Protein AF-A0AAE0DQQ5-F1 (afdb_monomer_lite)

Sequence (111 aa):
MRGFTRSNGKVLCFFSASVGVQSPITAEVLEIAKAIELCITKQKVRDKEIIFESDSKTLVSWINGGGLGSTDHVQSVFGIGNNLNILSRACVVFKSRVFNSVADSLAKNGE

Radius of gyration: 13.47 Å; chains: 1; bounding box: 35×24×33 Å

pLDDT: mean 73.66, std 13.37, range [40.34, 89.31]

Organism: NCBI:txid43782

Structure (mmCIF, N/CA/C/O backbone):
data_AF-A0AAE0DQQ5-F1
#
_entry.id   AF-A0AAE0DQQ5-F1
#
loop_
_atom_site.group_PDB
_atom_site.id
_atom_site.type_symbol
_atom_site.label_atom_id
_atom_site.label_alt_id
_atom_site.label_comp_id
_atom_site.label_asym_id
_atom_site.label_entity_i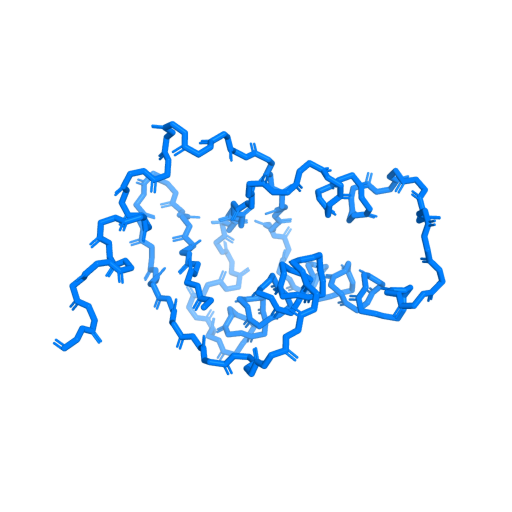d
_atom_site.label_seq_id
_atom_site.pdbx_PDB_ins_code
_atom_site.Cartn_x
_atom_site.Cartn_y
_atom_site.Cartn_z
_atom_site.occupancy
_atom_site.B_iso_or_equiv
_atom_site.auth_seq_id
_atom_site.auth_comp_id
_atom_site.auth_asym_id
_atom_site.auth_atom_id
_atom_site.pdbx_PDB_model_num
ATOM 1 N N . MET A 1 1 ? -6.615 5.008 -10.190 1.00 50.84 1 MET A N 1
ATOM 2 C CA . MET A 1 1 ? -6.075 4.345 -8.991 1.00 50.84 1 MET A CA 1
ATOM 3 C C . MET A 1 1 ? -7.208 4.159 -8.005 1.00 50.84 1 MET A C 1
ATOM 5 O O . MET A 1 1 ? -7.832 5.163 -7.667 1.00 50.84 1 MET A O 1
ATOM 9 N N . ARG A 1 2 ? -7.551 2.917 -7.643 1.00 48.03 2 ARG A N 1
ATOM 10 C CA . ARG A 1 2 ? -8.706 2.607 -6.785 1.00 48.03 2 ARG A CA 1
ATOM 11 C C . ARG A 1 2 ? -8.423 1.433 -5.856 1.00 48.03 2 ARG A C 1
ATOM 13 O O . ARG A 1 2 ? -8.503 0.289 -6.287 1.00 48.03 2 ARG A O 1
ATOM 20 N N . GLY A 1 3 ? -8.250 1.725 -4.571 1.00 51.97 3 GLY A N 1
ATOM 21 C CA . GLY A 1 3 ? -8.044 0.704 -3.552 1.00 51.97 3 GLY A CA 1
ATOM 22 C C . GLY A 1 3 ? -9.181 0.642 -2.540 1.00 51.97 3 GLY A C 1
ATOM 23 O O . GLY A 1 3 ? -10.049 1.522 -2.456 1.00 51.97 3 GLY A O 1
ATOM 24 N N . PHE A 1 4 ? -9.166 -0.411 -1.731 1.00 54.12 4 PHE A N 1
ATOM 25 C CA . PHE A 1 4 ? -10.061 -0.550 -0.595 1.00 54.12 4 PHE A CA 1
ATOM 26 C C . PHE A 1 4 ? -9.333 -1.106 0.620 1.00 54.12 4 PHE A C 1
ATOM 28 O O . PHE A 1 4 ? -8.333 -1.807 0.496 1.00 54.12 4 PHE A O 1
ATOM 35 N N . THR A 1 5 ? -9.850 -0.805 1.806 1.00 55.78 5 THR A N 1
ATOM 36 C CA . THR A 1 5 ? -9.355 -1.389 3.056 1.00 55.78 5 THR A CA 1
ATOM 37 C C . THR A 1 5 ? -10.371 -2.353 3.638 1.00 55.78 5 THR A C 1
ATOM 39 O O . THR A 1 5 ? -11.575 -2.086 3.612 1.00 55.78 5 THR A O 1
ATOM 42 N N . ARG A 1 6 ? -9.905 -3.492 4.161 1.00 61.66 6 ARG A N 1
ATOM 43 C CA . ARG A 1 6 ? -10.750 -4.483 4.844 1.00 61.66 6 ARG A CA 1
ATOM 44 C C . ARG A 1 6 ? -10.389 -4.621 6.315 1.00 61.66 6 ARG A C 1
ATOM 46 O O . ARG A 1 6 ? -9.219 -4.566 6.671 1.00 61.66 6 ARG A O 1
ATOM 53 N N . SER A 1 7 ? -11.413 -4.860 7.132 1.00 57.62 7 SER A N 1
ATOM 54 C CA . SER A 1 7 ? -11.294 -5.298 8.525 1.00 57.62 7 SER A CA 1
ATOM 55 C C . SER A 1 7 ? -12.439 -6.266 8.842 1.00 57.62 7 SER A C 1
ATOM 57 O O . SER A 1 7 ? -13.591 -5.985 8.502 1.00 57.62 7 SER A O 1
ATOM 59 N N . ASN A 1 8 ? -12.140 -7.431 9.430 1.00 62.75 8 ASN A N 1
ATOM 60 C CA . ASN A 1 8 ? -13.109 -8.509 9.709 1.00 62.75 8 ASN A CA 1
ATOM 61 C C . ASN A 1 8 ? -13.985 -8.900 8.497 1.00 62.75 8 ASN A C 1
ATOM 63 O O . ASN A 1 8 ? -15.202 -9.042 8.609 1.00 62.75 8 ASN A O 1
ATOM 67 N N . GLY A 1 9 ? -13.387 -8.995 7.305 1.00 61.16 9 GLY A N 1
ATOM 68 C CA . GLY A 1 9 ? -14.097 -9.342 6.065 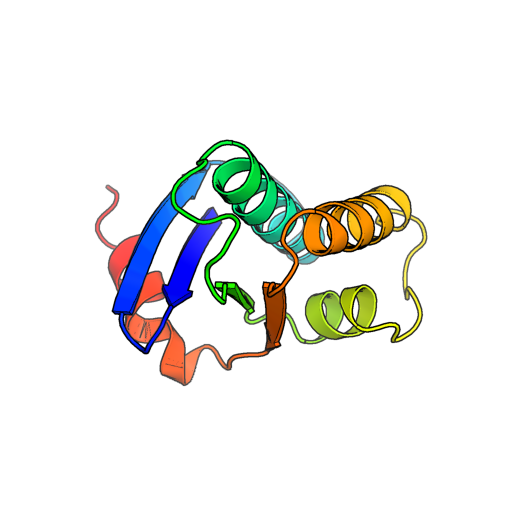1.00 61.16 9 GLY A CA 1
ATOM 69 C C . GLY A 1 9 ? -15.005 -8.243 5.494 1.00 61.16 9 GLY A C 1
ATOM 70 O O . GLY A 1 9 ? -15.527 -8.406 4.392 1.00 61.16 9 GLY A O 1
ATOM 71 N N . LYS A 1 1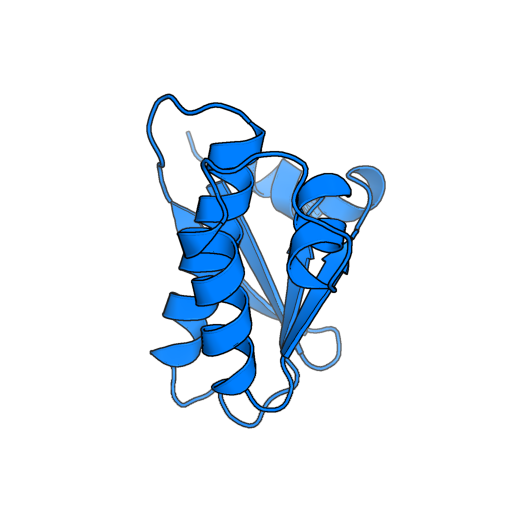0 ? -15.162 -7.102 6.181 1.00 63.94 10 LYS A N 1
ATOM 72 C CA . LYS A 1 10 ? -15.923 -5.944 5.694 1.00 63.94 10 LYS A CA 1
ATOM 73 C C . LYS A 1 10 ? -15.000 -4.927 5.042 1.00 63.94 10 LYS A C 1
ATOM 75 O O . LYS A 1 10 ? -13.958 -4.580 5.596 1.00 63.94 10 LYS A O 1
ATOM 80 N N . VAL A 1 11 ? -15.409 -4.422 3.880 1.00 64.50 11 VAL A N 1
ATOM 81 C CA . VAL A 1 11 ? -14.750 -3.273 3.253 1.00 64.50 11 VAL A CA 1
ATOM 82 C C . VAL A 1 11 ? -15.090 -2.027 4.068 1.00 64.50 11 VAL A C 1
ATOM 84 O O . VAL A 1 11 ? -16.260 -1.704 4.254 1.00 64.50 11 VAL A O 1
ATOM 87 N N . LEU A 1 12 ? -14.067 -1.363 4.597 1.00 64.00 12 LEU A N 1
ATOM 88 C CA . LEU A 1 12 ? -14.203 -0.167 5.423 1.00 64.00 12 LEU A CA 1
ATOM 89 C C . LEU A 1 12 ? -14.219 1.115 4.593 1.00 64.00 12 LEU A C 1
ATOM 91 O O . LEU A 1 12 ? -14.857 2.091 4.982 1.00 64.00 12 LEU A O 1
ATOM 95 N N . CYS A 1 13 ? -13.483 1.142 3.484 1.00 60.69 13 CYS A N 1
ATOM 96 C CA . CYS A 1 13 ? -13.346 2.329 2.656 1.00 60.69 13 CYS A CA 1
ATOM 97 C C . CYS A 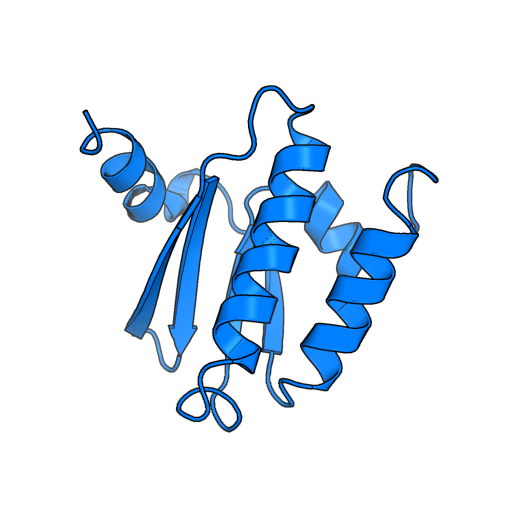1 13 ? -12.974 1.936 1.232 1.00 60.69 13 CYS A C 1
ATOM 99 O O . CYS A 1 13 ? -12.156 1.040 1.045 1.00 60.69 13 CYS A O 1
ATOM 101 N N . PHE A 1 14 ? -13.524 2.665 0.266 1.00 63.53 14 PHE A N 1
ATOM 102 C CA . PHE A 1 14 ? -13.011 2.752 -1.096 1.00 63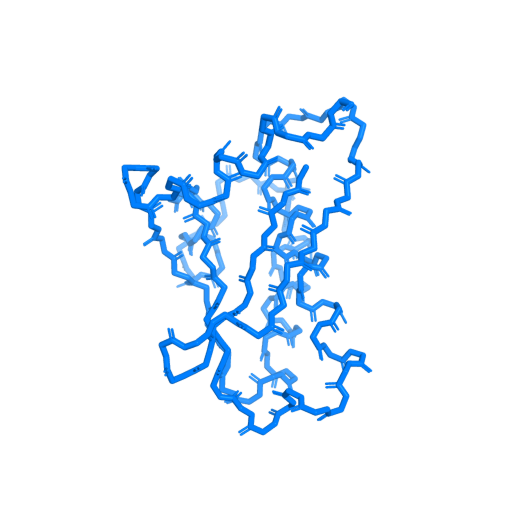.53 14 PHE A CA 1
ATOM 103 C C . PHE A 1 14 ? -12.345 4.115 -1.259 1.00 63.53 14 PHE A C 1
ATOM 105 O O . PHE A 1 14 ? -12.809 5.098 -0.676 1.00 63.53 14 PHE A O 1
ATOM 112 N N . PHE A 1 15 ? -11.275 4.195 -2.036 1.00 63.75 15 PHE A N 1
ATOM 113 C CA . PHE A 1 15 ? -10.727 5.474 -2.473 1.00 63.75 15 PHE A CA 1
ATOM 114 C C . PHE A 1 15 ? -10.430 5.411 -3.965 1.00 63.75 15 PHE A C 1
ATOM 116 O O . PHE A 1 15 ? -10.146 4.347 -4.503 1.00 63.75 15 PHE A O 1
ATOM 123 N N . SER A 1 16 ? -10.529 6.557 -4.632 1.00 54.59 16 SER A N 1
ATOM 124 C CA . SER A 1 16 ? -10.156 6.724 -6.031 1.00 54.59 16 SER A CA 1
ATOM 125 C C . SER A 1 16 ? -9.328 7.991 -6.156 1.00 54.59 16 SER A C 1
ATOM 127 O O . SER A 1 16 ? -9.744 9.039 -5.669 1.00 54.59 16 SER A O 1
ATOM 129 N N . ALA A 1 17 ? -8.174 7.900 -6.805 1.00 57.44 17 ALA A N 1
ATOM 130 C CA . ALA A 1 17 ? -7.336 9.045 -7.130 1.00 57.44 17 ALA A CA 1
ATOM 131 C C . ALA A 1 17 ? -6.894 8.980 -8.599 1.00 57.44 17 ALA A C 1
ATOM 133 O O . ALA A 1 17 ? -6.734 7.899 -9.176 1.00 57.44 17 ALA A O 1
ATOM 134 N N . SER A 1 18 ? -6.716 10.146 -9.218 1.00 57.41 18 SER A N 1
ATOM 135 C CA . SER A 1 18 ? -6.040 10.256 -10.512 1.00 57.41 18 SER A CA 1
ATOM 136 C C . SER A 1 18 ? -4.556 10.491 -10.250 1.00 57.41 18 SER A C 1
ATOM 138 O O . SER A 1 18 ? -4.212 11.410 -9.512 1.00 57.41 18 SER A O 1
ATOM 140 N N . VAL A 1 19 ? -3.685 9.655 -10.818 1.00 58.62 19 VAL A N 1
ATOM 141 C CA . VAL A 1 19 ? -2.221 9.773 -10.660 1.00 58.62 19 VAL A CA 1
ATOM 142 C C . VAL A 1 19 ? -1.502 10.258 -11.920 1.00 58.62 19 VAL A C 1
ATOM 144 O O . VAL A 1 19 ? -0.277 10.247 -11.972 1.00 58.62 19 VAL A O 1
ATOM 147 N N . GLY A 1 20 ? -2.244 10.752 -12.917 1.00 65.00 20 GLY A N 1
ATOM 148 C CA . GLY A 1 20 ? -1.670 11.181 -14.195 1.00 65.00 20 GLY A CA 1
ATOM 149 C C . GLY A 1 20 ? -1.067 10.020 -14.996 1.00 65.00 20 GLY A C 1
ATOM 150 O O . GLY A 1 20 ? -1.295 8.849 -14.688 1.00 65.00 20 GLY A O 1
ATOM 151 N N . VAL A 1 21 ? -0.309 10.346 -16.048 1.00 66.88 21 VAL A N 1
ATOM 152 C CA . VAL A 1 21 ? 0.407 9.349 -16.860 1.00 66.88 21 VAL A CA 1
ATOM 153 C C . VAL A 1 21 ? 1.675 8.936 -16.117 1.00 66.88 21 VAL A C 1
ATOM 155 O O . VAL A 1 21 ? 2.617 9.713 -15.994 1.00 66.88 21 VAL A O 1
ATOM 158 N N . GLN A 1 22 ? 1.674 7.714 -15.597 1.00 75.38 22 GLN A N 1
ATOM 159 C CA . GLN A 1 22 ? 2.758 7.121 -14.816 1.00 75.38 22 GLN A CA 1
ATOM 160 C C . GLN A 1 22 ? 3.054 5.719 -15.351 1.00 75.38 22 GLN A C 1
ATOM 162 O O . GLN A 1 22 ? 2.196 5.093 -15.980 1.00 75.38 22 GLN A O 1
ATOM 167 N N . SER A 1 23 ? 4.250 5.194 -15.069 1.00 82.62 23 SER A N 1
ATOM 168 C CA . SER A 1 23 ? 4.512 3.772 -15.310 1.00 82.62 23 SER A CA 1
ATOM 169 C C . SER A 1 23 ? 3.566 2.915 -14.447 1.00 82.62 23 SER A C 1
ATOM 171 O O . SER A 1 23 ? 3.197 3.350 -13.350 1.00 82.62 23 SER A O 1
ATOM 173 N N . PRO A 1 24 ? 3.186 1.698 -14.880 1.00 82.56 24 PRO A N 1
ATOM 174 C CA . PRO A 1 24 ? 2.278 0.851 -14.107 1.00 82.56 24 PRO A CA 1
ATOM 175 C C . PRO A 1 24 ? 2.757 0.606 -12.671 1.00 82.56 24 PRO A C 1
ATOM 177 O O . PRO A 1 24 ? 1.973 0.710 -11.735 1.00 82.56 24 PRO A O 1
ATOM 180 N N . ILE A 1 25 ? 4.056 0.351 -12.476 1.00 84.06 25 ILE A N 1
ATOM 181 C CA . ILE A 1 25 ? 4.609 0.108 -11.139 1.00 84.06 25 ILE A CA 1
ATOM 182 C C . ILE A 1 25 ? 4.631 1.381 -10.285 1.00 84.06 25 ILE A C 1
ATOM 184 O O . ILE A 1 25 ? 4.339 1.319 -9.094 1.00 84.06 25 ILE A O 1
ATOM 188 N N . THR A 1 26 ? 4.901 2.544 -10.888 1.00 84.94 26 THR A N 1
ATOM 189 C CA . THR A 1 26 ? 4.843 3.826 -10.176 1.00 84.94 26 THR A CA 1
ATOM 190 C C . THR A 1 26 ? 3.419 4.128 -9.720 1.00 84.94 26 THR A C 1
ATOM 192 O O . THR A 1 26 ? 3.218 4.567 -8.589 1.00 84.94 26 THR A O 1
ATOM 195 N N . ALA A 1 27 ? 2.427 3.861 -10.575 1.00 83.56 27 ALA A N 1
ATOM 196 C CA . ALA A 1 27 ? 1.027 4.002 -10.209 1.00 83.56 27 ALA A CA 1
ATOM 197 C C . ALA A 1 27 ? 0.685 3.092 -9.017 1.00 83.56 27 ALA A C 1
ATOM 199 O O . ALA A 1 27 ? 0.160 3.584 -8.030 1.00 83.56 27 ALA A O 1
ATOM 200 N N . GLU A 1 28 ? 1.068 1.816 -9.034 1.00 83.44 28 GLU A N 1
ATOM 201 C CA . GLU A 1 28 ? 0.828 0.896 -7.908 1.00 83.44 28 GLU A CA 1
ATOM 202 C C . GLU A 1 28 ? 1.462 1.381 -6.589 1.00 83.44 28 GLU A C 1
ATOM 204 O O . GLU A 1 28 ? 0.811 1.393 -5.542 1.00 83.44 28 GLU A O 1
ATOM 209 N N . VAL A 1 29 ? 2.721 1.839 -6.627 1.00 87.50 29 VAL A N 1
ATOM 210 C CA . VAL A 1 29 ? 3.423 2.374 -5.444 1.00 87.50 29 VAL A CA 1
ATOM 211 C C . VAL A 1 29 ? 2.670 3.571 -4.861 1.00 87.50 29 VAL A C 1
ATOM 213 O O . VAL A 1 29 ? 2.439 3.638 -3.651 1.00 87.50 29 VAL A O 1
ATOM 216 N N . LEU A 1 30 ? 2.256 4.506 -5.719 1.00 85.06 30 LEU A N 1
ATOM 217 C CA . 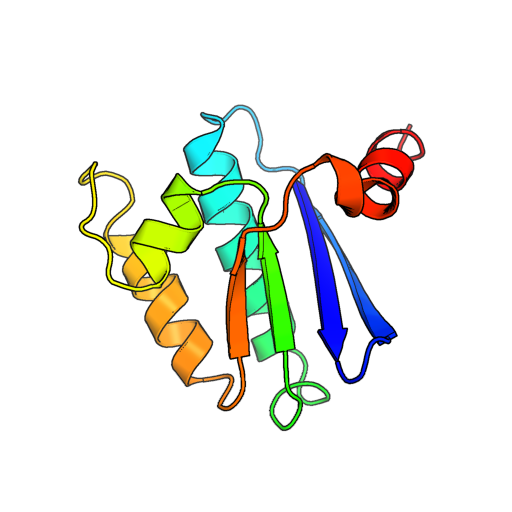LEU A 1 30 ? 1.480 5.671 -5.307 1.00 85.06 30 LEU A CA 1
ATOM 218 C C . LEU A 1 30 ? 0.094 5.272 -4.761 1.00 85.06 30 LEU A C 1
ATOM 220 O O . LEU A 1 30 ? -0.420 5.963 -3.880 1.00 85.06 30 LEU A O 1
ATOM 224 N N . GLU A 1 31 ? -0.487 4.152 -5.221 1.00 83.56 31 GLU A N 1
ATOM 225 C CA . GLU A 1 31 ? -1.802 3.659 -4.772 1.00 83.56 31 GLU A CA 1
ATOM 226 C C . GLU A 1 31 ? -1.756 3.295 -3.311 1.00 83.56 31 GLU A C 1
ATOM 228 O O . GLU A 1 31 ? -2.512 3.828 -2.495 1.00 83.56 31 GLU A O 1
ATOM 233 N N . ILE A 1 32 ? -0.816 2.417 -2.989 1.00 85.94 32 ILE A N 1
ATOM 234 C CA . ILE A 1 32 ? -0.640 1.912 -1.641 1.00 85.94 32 ILE A CA 1
ATOM 235 C C . ILE A 1 32 ? -0.189 3.029 -0.705 1.00 85.94 32 ILE A C 1
ATOM 237 O O . ILE A 1 32 ? -0.755 3.161 0.381 1.00 85.94 32 ILE A O 1
ATOM 241 N N . ALA A 1 33 ? 0.740 3.892 -1.129 1.00 87.44 33 ALA A N 1
ATOM 242 C CA . ALA A 1 33 ? 1.150 5.041 -0.324 1.00 87.44 33 ALA A CA 1
ATOM 243 C C . ALA A 1 33 ? -0.053 5.922 0.053 1.00 87.44 33 ALA A C 1
ATOM 245 O O . ALA A 1 33 ? -0.256 6.230 1.232 1.00 87.44 33 ALA A O 1
ATOM 246 N N . LYS A 1 34 ? -0.912 6.253 -0.922 1.00 85.12 34 LYS A N 1
ATOM 247 C CA . LYS A 1 34 ? -2.089 7.089 -0.673 1.00 85.12 34 LYS A CA 1
ATOM 248 C C . LYS A 1 34 ? -3.140 6.393 0.186 1.00 85.12 34 LYS A C 1
ATOM 250 O O . LYS A 1 34 ? -3.730 7.030 1.060 1.00 85.12 34 LYS A O 1
ATOM 255 N N . ALA A 1 35 ? -3.358 5.096 -0.027 1.00 83.50 35 ALA A N 1
ATOM 256 C CA . ALA A 1 35 ? -4.260 4.281 0.784 1.00 83.50 35 ALA A CA 1
ATOM 257 C C . ALA A 1 35 ? -3.897 4.354 2.271 1.00 83.50 35 ALA A C 1
ATOM 259 O O . ALA A 1 35 ? -4.760 4.543 3.135 1.00 83.50 35 ALA A O 1
ATOM 260 N N . ILE A 1 36 ? -2.604 4.208 2.553 1.00 86.19 36 ILE A N 1
ATOM 261 C CA . ILE A 1 36 ? -2.069 4.173 3.907 1.00 86.19 36 ILE A CA 1
ATOM 262 C C . ILE A 1 36 ? -2.177 5.557 4.553 1.00 86.19 36 ILE A C 1
ATOM 264 O O . ILE A 1 36 ? -2.681 5.656 5.672 1.00 86.19 36 ILE A O 1
ATOM 268 N N . GLU A 1 37 ? -1.812 6.633 3.850 1.00 87.00 37 GLU A N 1
ATOM 269 C CA . GLU A 1 37 ? -1.996 8.012 4.338 1.00 87.00 37 GLU A CA 1
ATOM 270 C C . GLU A 1 37 ? -3.456 8.305 4.723 1.00 87.00 37 GLU A C 1
ATOM 272 O O . GLU A 1 37 ? -3.744 8.861 5.789 1.00 87.00 37 GLU A O 1
ATOM 277 N N . LEU A 1 38 ? -4.407 7.897 3.876 1.00 83.50 38 LEU A N 1
ATOM 278 C CA . LEU A 1 38 ? -5.836 8.057 4.149 1.00 83.50 38 LEU A CA 1
ATOM 279 C C . LEU A 1 38 ? -6.286 7.264 5.382 1.00 83.50 38 LEU A C 1
ATOM 281 O O . LEU A 1 38 ? -7.199 7.691 6.088 1.00 83.50 38 LEU A O 1
ATOM 285 N N . CYS A 1 39 ? -5.657 6.127 5.667 1.00 82.94 39 CYS A N 1
ATOM 286 C CA . CYS A 1 39 ? -5.937 5.367 6.881 1.00 82.94 39 CYS A CA 1
ATOM 287 C C . CYS A 1 39 ? -5.339 6.036 8.117 1.00 82.94 39 CYS A C 1
ATOM 289 O O . CYS A 1 39 ? -6.029 6.171 9.124 1.00 82.94 39 CYS A O 1
ATOM 291 N N . ILE A 1 40 ? -4.103 6.531 8.034 1.00 85.00 40 ILE A N 1
ATOM 292 C CA . ILE A 1 40 ? -3.435 7.225 9.145 1.00 85.00 40 ILE A CA 1
ATOM 293 C C . ILE A 1 40 ? -4.228 8.456 9.595 1.00 85.00 40 ILE A C 1
ATOM 295 O O . ILE A 1 40 ? -4.361 8.699 10.798 1.00 85.00 40 ILE A O 1
ATOM 299 N N . THR A 1 41 ? -4.778 9.217 8.645 1.00 84.44 41 THR A N 1
ATOM 300 C CA . THR A 1 41 ? -5.594 10.410 8.934 1.00 84.44 41 THR A CA 1
ATOM 301 C C . THR A 1 41 ? -6.954 10.073 9.557 1.00 84.44 41 THR A C 1
ATOM 303 O O . THR A 1 41 ? -7.554 10.913 10.229 1.00 84.44 41 THR A O 1
ATOM 306 N N . LYS A 1 42 ? -7.445 8.835 9.412 1.00 78.62 42 LYS A N 1
ATOM 307 C CA . LYS A 1 42 ? -8.708 8.385 10.007 1.00 78.62 42 LYS A CA 1
ATOM 308 C C . LYS A 1 42 ? -8.465 7.707 11.356 1.00 78.62 42 LYS A C 1
ATOM 310 O O . LYS A 1 42 ? -8.242 6.505 11.430 1.00 78.62 42 LYS A O 1
ATOM 315 N N . GLN A 1 43 ? -8.655 8.443 12.456 1.00 69.88 43 GLN A N 1
ATOM 316 C CA . GLN A 1 43 ? -8.522 7.896 13.823 1.00 69.88 43 GLN A CA 1
ATOM 317 C C . GLN A 1 43 ? -9.298 6.580 14.044 1.00 69.88 43 GLN A C 1
ATOM 319 O O . GLN A 1 43 ? -8.817 5.690 14.733 1.00 69.88 43 GLN A O 1
ATOM 324 N N . LYS A 1 44 ? -10.458 6.410 13.389 1.00 70.00 44 LYS A N 1
ATOM 325 C CA . LYS A 1 44 ? -11.326 5.221 13.499 1.00 70.00 44 LYS A CA 1
ATOM 326 C C . LYS A 1 44 ? -10.714 3.902 12.998 1.00 70.00 44 LYS A C 1
ATOM 328 O O . LYS A 1 44 ? -11.348 2.859 13.186 1.00 70.00 44 LYS A O 1
ATOM 333 N N . VAL A 1 45 ? -9.571 3.930 12.307 1.00 70.75 45 VAL A N 1
ATOM 334 C CA . VAL A 1 45 ? -8.933 2.716 11.766 1.00 70.75 45 VAL A CA 1
ATOM 335 C C . VAL A 1 45 ? -7.599 2.367 12.427 1.00 70.75 45 VAL A C 1
ATOM 337 O O . VAL A 1 45 ? -7.117 1.270 12.188 1.00 70.75 45 VAL A O 1
ATOM 340 N N . ARG A 1 46 ? -7.038 3.223 13.298 1.00 68.62 46 ARG A N 1
ATOM 341 C CA . ARG A 1 46 ? -5.718 2.988 13.921 1.00 68.62 46 ARG A CA 1
ATOM 342 C C . ARG A 1 46 ? -5.623 1.680 14.708 1.00 68.62 46 ARG A C 1
ATOM 344 O O . ARG A 1 46 ? -4.628 0.983 14.578 1.00 68.62 46 ARG A O 1
ATOM 351 N N . ASP A 1 47 ? -6.664 1.333 15.461 1.00 72.81 47 ASP A N 1
ATOM 352 C CA . ASP A 1 47 ? -6.671 0.125 16.304 1.00 72.81 47 ASP A CA 1
ATOM 353 C C . ASP A 1 47 ? -7.249 -1.107 15.590 1.00 72.81 47 ASP A C 1
ATOM 355 O O . ASP A 1 47 ? -7.449 -2.166 16.192 1.00 72.81 47 ASP A O 1
ATOM 359 N N . LYS A 1 48 ? -7.579 -0.970 14.302 1.00 75.56 48 LYS A N 1
ATOM 360 C CA . LYS A 1 48 ? -8.171 -2.044 13.508 1.00 75.56 48 LYS A CA 1
ATOM 361 C C . LYS A 1 48 ? -7.099 -2.759 12.712 1.00 75.56 48 LYS A C 1
ATOM 363 O O . LYS A 1 48 ? -6.130 -2.160 12.267 1.00 75.56 48 LYS A O 1
ATOM 368 N N . GLU A 1 49 ? -7.330 -4.045 12.481 1.00 80.50 49 GLU A N 1
ATOM 369 C CA . GLU A 1 49 ? -6.588 -4.761 11.454 1.00 80.50 49 GLU A CA 1
ATOM 370 C C . GLU A 1 49 ? -6.959 -4.198 10.081 1.00 80.50 49 GLU A C 1
ATOM 372 O O . GLU A 1 49 ? -8.151 -4.133 9.747 1.00 80.50 49 GLU A O 1
ATOM 377 N N . ILE A 1 50 ? -5.947 -3.766 9.327 1.00 80.62 50 ILE A N 1
ATOM 378 C CA . ILE A 1 50 ? -6.091 -3.190 7.990 1.00 80.62 50 ILE A CA 1
ATOM 379 C C . ILE A 1 50 ? -5.285 -4.023 7.004 1.00 80.62 50 ILE A C 1
ATOM 381 O O . ILE A 1 50 ? -4.062 -4.101 7.076 1.00 80.62 50 ILE A O 1
ATOM 385 N N . ILE A 1 51 ? -5.980 -4.588 6.027 1.00 82.44 51 ILE A N 1
ATOM 386 C CA . ILE A 1 51 ? -5.344 -5.296 4.920 1.00 82.44 51 ILE A CA 1
ATOM 387 C C . ILE A 1 51 ? -5.436 -4.410 3.680 1.00 82.44 51 ILE A C 1
ATOM 389 O O . ILE A 1 51 ? -6.540 -4.062 3.247 1.00 82.44 51 ILE A O 1
ATOM 393 N N . PHE A 1 52 ? -4.276 -4.049 3.134 1.00 82.56 52 PHE A N 1
ATOM 394 C CA . PHE A 1 52 ? -4.144 -3.402 1.835 1.00 82.56 52 PHE A CA 1
ATOM 395 C C . PHE A 1 52 ? -3.878 -4.474 0.779 1.00 82.56 52 PHE A C 1
ATOM 397 O O . PHE A 1 52 ? -2.945 -5.265 0.905 1.00 82.56 52 PHE A O 1
ATOM 404 N N . GLU A 1 53 ? -4.705 -4.521 -0.257 1.00 82.56 53 GLU A N 1
ATOM 405 C CA . GLU A 1 53 ? -4.594 -5.513 -1.326 1.00 82.56 53 GLU A CA 1
ATOM 406 C C . GLU A 1 53 ? -4.021 -4.836 -2.584 1.00 82.56 53 GLU A C 1
ATOM 408 O O . GLU A 1 53 ? -4.520 -3.789 -2.989 1.00 82.56 53 GLU A O 1
ATOM 413 N N . SER A 1 54 ? -2.988 -5.423 -3.198 1.00 82.88 54 SER A N 1
ATOM 414 C CA . SER A 1 54 ? -2.459 -5.010 -4.512 1.00 82.88 54 SER A CA 1
ATOM 415 C C . SER A 1 54 ? -2.343 -6.223 -5.432 1.00 82.88 54 SER A C 1
ATOM 417 O O . SER A 1 54 ? -2.066 -7.343 -4.988 1.00 82.88 54 SER A O 1
ATOM 419 N N . ASP A 1 55 ? -2.549 -6.010 -6.729 1.00 81.88 55 ASP A N 1
ATOM 420 C CA . ASP A 1 55 ? -2.343 -7.024 -7.763 1.00 81.88 55 ASP A CA 1
ATOM 421 C C . ASP A 1 55 ? -0.905 -7.018 -8.326 1.00 81.88 55 ASP A C 1
ATOM 423 O O . ASP A 1 55 ? -0.571 -7.797 -9.224 1.00 81.88 55 ASP A O 1
ATOM 427 N N . SER A 1 56 ? -0.024 -6.188 -7.762 1.00 85.44 56 SER A N 1
ATOM 428 C CA . SER A 1 56 ? 1.390 -6.128 -8.106 1.00 85.44 56 SER A CA 1
ATOM 429 C C . SER A 1 56 ? 2.216 -6.984 -7.151 1.00 85.44 56 SER A C 1
ATOM 431 O O . SER A 1 56 ? 2.586 -6.570 -6.050 1.00 85.44 56 SER A O 1
ATOM 433 N N . LYS A 1 57 ? 2.572 -8.200 -7.594 1.00 85.81 57 LYS A N 1
ATOM 434 C CA . LYS A 1 57 ? 3.509 -9.071 -6.854 1.00 85.81 57 LYS A CA 1
ATOM 435 C C . LYS A 1 57 ? 4.829 -8.362 -6.556 1.00 85.81 57 LYS A C 1
ATOM 437 O O . LYS A 1 57 ? 5.385 -8.544 -5.478 1.00 85.81 57 LYS A O 1
ATOM 442 N N . THR A 1 58 ? 5.310 -7.562 -7.505 1.00 87.44 58 THR A N 1
ATOM 443 C CA . THR A 1 58 ? 6.556 -6.802 -7.385 1.00 87.44 58 THR A CA 1
ATOM 444 C C . THR A 1 58 ? 6.487 -5.811 -6.228 1.00 87.44 58 THR A C 1
ATOM 446 O O . THR A 1 58 ? 7.362 -5.824 -5.369 1.00 87.44 58 THR A O 1
ATOM 449 N N . LEU A 1 59 ? 5.417 -5.013 -6.156 1.00 87.06 59 LEU A N 1
ATOM 450 C CA . LEU A 1 59 ? 5.224 -4.044 -5.077 1.00 87.06 59 LEU A CA 1
ATOM 451 C C . LEU A 1 59 ? 5.123 -4.726 -3.710 1.00 87.06 59 LEU A C 1
ATOM 453 O O . LEU A 1 59 ? 5.791 -4.325 -2.760 1.00 87.06 59 LEU A O 1
ATOM 457 N N . VAL A 1 60 ? 4.307 -5.777 -3.621 1.00 88.06 60 VAL A N 1
ATOM 458 C CA . VAL A 1 60 ? 4.119 -6.543 -2.381 1.00 88.06 60 VAL A CA 1
ATOM 459 C C . VAL A 1 60 ? 5.446 -7.144 -1.917 1.00 88.06 60 VAL A C 1
ATOM 461 O O . VAL A 1 60 ? 5.758 -7.094 -0.730 1.00 88.06 60 VAL A O 1
ATOM 464 N N . SER A 1 61 ? 6.250 -7.667 -2.847 1.00 88.38 61 SER A N 1
ATOM 465 C CA . SER A 1 61 ? 7.592 -8.165 -2.551 1.00 88.38 61 SER A CA 1
ATOM 466 C C . SER A 1 61 ? 8.477 -7.059 -1.976 1.00 88.38 61 SER A C 1
ATOM 468 O O . SER A 1 61 ? 9.087 -7.278 -0.938 1.00 88.38 61 SER A O 1
ATOM 470 N N . TRP A 1 62 ? 8.511 -5.873 -2.592 1.00 89.31 62 TRP A N 1
ATOM 471 C CA . TRP A 1 62 ? 9.320 -4.744 -2.114 1.00 89.31 62 TRP A CA 1
ATOM 472 C C . TRP A 1 62 ? 8.959 -4.294 -0.702 1.00 89.31 62 TRP A C 1
ATOM 474 O O . TRP A 1 62 ? 9.842 -4.063 0.121 1.00 89.31 62 TRP A O 1
ATOM 484 N N . ILE A 1 63 ? 7.664 -4.195 -0.408 1.00 86.62 63 ILE A N 1
ATOM 485 C CA . ILE A 1 63 ? 7.177 -3.760 0.906 1.00 86.62 63 ILE A CA 1
ATOM 486 C C . ILE A 1 63 ? 7.474 -4.813 1.979 1.00 86.62 63 ILE A C 1
ATOM 488 O O . ILE A 1 63 ? 7.844 -4.465 3.097 1.00 86.62 63 ILE A O 1
ATOM 492 N N . ASN A 1 64 ? 7.367 -6.099 1.636 1.00 85.06 64 ASN A N 1
ATOM 493 C CA . ASN A 1 64 ? 7.568 -7.208 2.570 1.00 85.06 64 ASN A CA 1
ATOM 494 C C . ASN A 1 64 ? 9.041 -7.652 2.688 1.00 85.06 64 ASN A C 1
ATOM 496 O O . ASN A 1 64 ? 9.317 -8.779 3.096 1.00 85.06 64 ASN A O 1
ATOM 500 N N . GLY A 1 65 ? 9.994 -6.786 2.333 1.00 81.12 65 GLY A N 1
ATOM 501 C CA . GLY A 1 65 ? 11.430 -7.036 2.507 1.00 81.12 65 GLY A CA 1
ATOM 502 C C . GLY A 1 65 ? 12.088 -7.871 1.404 1.00 81.12 65 GLY A C 1
ATOM 503 O O . GLY A 1 65 ? 13.267 -8.204 1.508 1.00 81.12 65 GLY A O 1
ATOM 504 N N . GLY A 1 66 ? 11.372 -8.191 0.327 1.00 75.44 66 GLY A N 1
ATOM 505 C CA . GLY A 1 66 ? 11.981 -8.680 -0.905 1.00 75.44 66 GLY A CA 1
ATOM 506 C C . GLY A 1 66 ? 12.713 -7.528 -1.590 1.00 75.44 66 GLY A C 1
ATOM 507 O O . GLY A 1 66 ? 12.114 -6.491 -1.846 1.00 75.44 66 GLY A O 1
ATOM 508 N N . GLY A 1 67 ? 14.009 -7.687 -1.855 1.00 73.69 67 GLY A N 1
ATOM 509 C CA . GLY A 1 67 ? 14.888 -6.605 -2.313 1.00 73.69 67 GLY A CA 1
ATOM 510 C C . GLY A 1 67 ? 14.312 -5.713 -3.426 1.00 73.69 67 GLY A C 1
ATOM 511 O O . GLY A 1 67 ? 13.601 -6.167 -4.326 1.00 73.69 67 GLY A O 1
ATOM 512 N N . LEU A 1 68 ? 14.645 -4.422 -3.360 1.00 74.56 68 LEU A N 1
ATOM 513 C CA . LEU A 1 68 ? 14.230 -3.425 -4.344 1.00 74.56 68 LEU A CA 1
ATOM 514 C C . LEU A 1 68 ? 14.957 -3.671 -5.671 1.00 74.56 68 LEU A C 1
ATOM 516 O O . LEU A 1 68 ? 16.180 -3.607 -5.743 1.00 74.56 68 LEU A O 1
ATOM 520 N N . GLY A 1 69 ? 14.188 -3.954 -6.724 1.00 65.56 69 GLY A N 1
ATOM 521 C CA . GLY A 1 69 ? 14.713 -4.165 -8.080 1.00 65.56 69 GLY A CA 1
ATOM 522 C C . GLY A 1 69 ? 15.010 -2.868 -8.843 1.00 65.56 69 GLY A C 1
ATOM 523 O O . GLY A 1 69 ? 15.576 -2.923 -9.928 1.00 65.56 69 GLY A O 1
ATOM 524 N N . SER A 1 70 ? 14.614 -1.712 -8.297 1.00 69.25 70 SER A N 1
ATOM 525 C CA . SER A 1 70 ? 14.892 -0.377 -8.840 1.00 69.25 70 SER A CA 1
ATOM 526 C C . SER A 1 70 ? 15.117 0.627 -7.706 1.00 69.25 70 SER A C 1
ATOM 528 O O . SER A 1 70 ? 14.449 0.571 -6.669 1.00 69.25 70 SER A O 1
ATOM 530 N N . THR A 1 71 ? 16.045 1.562 -7.918 1.00 74.62 71 THR A N 1
ATOM 531 C CA . THR A 1 71 ? 16.357 2.657 -6.991 1.00 74.62 71 THR A CA 1
ATOM 532 C C . THR A 1 71 ? 15.285 3.746 -6.957 1.00 74.62 71 THR A C 1
ATOM 534 O O . THR A 1 71 ? 15.154 4.443 -5.952 1.00 74.62 71 THR A O 1
ATOM 537 N N . ASP A 1 72 ? 14.477 3.864 -8.013 1.00 80.25 72 ASP A N 1
ATOM 538 C CA . ASP A 1 72 ? 13.559 4.996 -8.220 1.00 80.25 72 ASP A CA 1
ATOM 539 C C . ASP A 1 72 ? 12.387 5.013 -7.229 1.00 80.25 72 ASP A C 1
ATOM 541 O O . ASP A 1 72 ? 11.732 6.034 -7.028 1.00 80.25 72 ASP A O 1
ATOM 545 N N . HIS A 1 73 ? 12.122 3.877 -6.579 1.00 79.75 73 HIS A N 1
ATOM 546 C CA . HIS A 1 73 ? 11.007 3.705 -5.646 1.00 79.75 73 HIS A CA 1
ATOM 547 C C . HIS A 1 73 ? 11.449 3.467 -4.203 1.00 79.75 73 HIS A C 1
ATOM 549 O O . HIS A 1 73 ? 10.597 3.274 -3.338 1.00 79.75 73 HIS A O 1
ATOM 555 N N . VAL A 1 74 ? 12.757 3.514 -3.918 1.00 83.31 74 VAL A N 1
ATOM 556 C CA . VAL A 1 74 ? 13.314 3.231 -2.586 1.00 83.31 74 VAL A CA 1
ATOM 557 C C . VAL A 1 74 ? 12.645 4.104 -1.528 1.00 83.31 74 VAL A C 1
ATOM 559 O O . VAL A 1 74 ? 12.072 3.582 -0.576 1.00 83.31 74 VAL A O 1
ATOM 562 N N . GLN A 1 75 ? 12.641 5.427 -1.717 1.00 84.38 75 GLN A N 1
ATOM 563 C CA . GLN A 1 75 ? 12.056 6.351 -0.740 1.00 84.38 75 GLN A CA 1
ATOM 564 C C . GLN A 1 75 ? 10.563 6.094 -0.514 1.00 84.38 75 GLN A C 1
ATOM 566 O O . GLN A 1 75 ? 10.112 6.081 0.630 1.00 84.38 75 GLN A O 1
ATOM 571 N N . SER A 1 76 ? 9.801 5.846 -1.582 1.00 84.75 76 SER A N 1
ATOM 572 C CA . SER A 1 76 ? 8.366 5.572 -1.482 1.00 84.75 76 SER A CA 1
ATOM 573 C C . SER A 1 76 ? 8.082 4.254 -0.764 1.00 84.75 76 SER A C 1
ATOM 575 O O . SER A 1 76 ? 7.209 4.213 0.097 1.00 84.75 76 SER A O 1
ATOM 577 N N . VAL A 1 77 ? 8.836 3.190 -1.058 1.00 85.94 77 VAL A N 1
ATOM 578 C CA . VAL A 1 77 ? 8.673 1.881 -0.406 1.00 85.94 77 VAL A CA 1
ATOM 579 C C . VAL A 1 77 ? 9.067 1.947 1.071 1.00 85.94 77 VAL A C 1
ATOM 581 O O . VAL A 1 77 ? 8.330 1.447 1.919 1.00 85.94 77 VAL A O 1
ATOM 584 N N . PHE A 1 78 ? 10.165 2.628 1.408 1.00 86.81 78 PHE A N 1
ATOM 585 C CA . PHE A 1 78 ? 10.531 2.868 2.807 1.00 86.81 78 PHE A CA 1
ATOM 586 C C . PHE A 1 78 ? 9.478 3.711 3.538 1.00 86.81 78 PHE A C 1
ATOM 588 O O . PHE A 1 78 ? 9.110 3.395 4.669 1.00 86.81 78 PHE A O 1
ATOM 595 N N . GLY A 1 79 ? 8.947 4.751 2.889 1.00 88.38 79 GLY A N 1
ATOM 596 C CA . GLY A 1 79 ? 7.857 5.564 3.428 1.00 88.38 79 GLY A CA 1
ATOM 597 C C . GLY A 1 79 ? 6.594 4.745 3.700 1.00 88.38 79 GLY A C 1
ATOM 598 O O . GLY A 1 79 ? 5.996 4.877 4.766 1.00 88.38 79 GLY A O 1
ATOM 599 N N . ILE A 1 80 ? 6.231 3.842 2.784 1.00 88.25 80 ILE A N 1
ATOM 600 C CA . ILE A 1 80 ? 5.134 2.883 2.968 1.00 88.25 80 ILE A CA 1
ATOM 601 C C . ILE A 1 80 ? 5.382 2.010 4.203 1.00 88.25 80 ILE A C 1
ATOM 603 O O . ILE A 1 80 ? 4.502 1.922 5.054 1.00 88.25 80 ILE A O 1
ATOM 607 N N . GLY A 1 81 ? 6.574 1.422 4.344 1.00 86.94 81 GLY A N 1
ATOM 608 C CA . GLY A 1 81 ? 6.927 0.602 5.508 1.00 86.94 81 GLY A CA 1
ATOM 609 C C . GLY A 1 81 ? 6.815 1.366 6.833 1.00 86.94 81 GLY A C 1
ATOM 610 O O . GLY A 1 81 ? 6.192 0.890 7.781 1.00 86.94 81 GLY A O 1
ATOM 611 N N . ASN A 1 82 ? 7.335 2.594 6.885 1.00 88.31 82 ASN A N 1
ATOM 612 C CA . ASN A 1 82 ? 7.227 3.454 8.068 1.00 88.31 82 ASN A CA 1
ATOM 613 C C . ASN A 1 82 ? 5.771 3.788 8.409 1.00 88.31 82 ASN A C 1
ATOM 615 O O . ASN A 1 82 ? 5.374 3.746 9.572 1.00 88.31 82 ASN A O 1
ATOM 619 N N . ASN A 1 83 ? 4.963 4.084 7.395 1.00 87.88 83 ASN A N 1
ATOM 620 C CA . ASN A 1 83 ? 3.555 4.401 7.572 1.00 87.88 83 ASN A CA 1
ATOM 621 C C . ASN A 1 83 ? 2.729 3.177 8.001 1.00 87.88 83 ASN A C 1
ATOM 623 O O . ASN A 1 83 ? 1.793 3.319 8.789 1.00 87.88 83 ASN A O 1
ATOM 627 N N . LEU A 1 84 ? 3.091 1.972 7.553 1.00 85.94 84 LEU A N 1
ATOM 628 C CA . LEU A 1 84 ? 2.500 0.732 8.057 1.00 85.94 84 LEU A CA 1
ATOM 629 C C . LEU A 1 84 ? 2.798 0.539 9.546 1.00 85.94 84 LEU A C 1
ATOM 631 O O . LEU A 1 84 ? 1.894 0.166 10.276 1.00 85.94 84 LEU A O 1
ATOM 635 N N . ASN A 1 85 ? 3.994 0.888 10.031 1.00 84.56 85 ASN A N 1
ATOM 636 C CA . ASN A 1 85 ? 4.307 0.805 11.466 1.00 84.56 85 ASN A CA 1
ATOM 637 C C . ASN A 1 85 ? 3.449 1.744 12.339 1.00 84.56 85 ASN A C 1
ATOM 639 O O . ASN A 1 85 ? 3.223 1.454 13.513 1.00 84.56 85 ASN A O 1
ATOM 643 N N . ILE A 1 86 ? 2.940 2.853 11.786 1.00 85.12 86 ILE A N 1
ATOM 644 C CA . ILE A 1 86 ? 1.984 3.740 12.480 1.00 85.12 86 ILE A CA 1
ATOM 645 C C . ILE A 1 86 ? 0.621 3.046 12.644 1.00 85.12 86 ILE A C 1
ATOM 647 O O . ILE A 1 86 ? -0.095 3.276 13.620 1.00 85.12 86 ILE A O 1
ATOM 651 N N . LEU A 1 87 ? 0.257 2.195 11.685 1.00 81.38 87 LEU A N 1
ATOM 652 C CA . LEU A 1 87 ? -0.937 1.363 11.710 1.00 81.38 87 LEU A CA 1
ATOM 653 C C . LEU A 1 87 ? -0.562 0.005 12.318 1.00 81.38 87 LEU A C 1
ATOM 655 O O . LEU A 1 87 ? -0.315 -0.958 11.602 1.00 81.38 87 LEU A O 1
ATOM 659 N N . SER A 1 88 ? -0.533 -0.073 13.649 1.00 72.75 88 SER A N 1
ATOM 660 C CA . SER A 1 88 ? -0.019 -1.203 14.451 1.00 72.75 88 SER A CA 1
ATOM 661 C C . SER A 1 88 ? -0.499 -2.611 14.052 1.00 72.75 88 SER A C 1
ATOM 663 O O . SER A 1 88 ? 0.102 -3.602 14.465 1.00 72.75 88 SER A O 1
ATOM 665 N N . ARG A 1 89 ? -1.566 -2.725 13.251 1.00 82.19 89 ARG A N 1
ATOM 666 C CA . ARG A 1 89 ? -2.093 -3.977 12.691 1.00 82.19 89 ARG A CA 1
ATOM 667 C C . ARG A 1 89 ? -2.364 -3.883 11.182 1.00 82.19 89 ARG A C 1
ATOM 669 O O . ARG A 1 89 ? -3.434 -4.282 10.728 1.00 82.19 89 ARG A O 1
ATOM 676 N N . ALA A 1 90 ? -1.432 -3.335 10.404 1.00 84.00 90 ALA A N 1
ATOM 677 C CA . ALA A 1 90 ? -1.564 -3.230 8.952 1.00 84.00 90 ALA A CA 1
ATOM 678 C C . ALA A 1 90 ? -0.570 -4.095 8.173 1.00 84.00 90 ALA A C 1
ATOM 680 O O . ALA A 1 90 ? 0.593 -4.225 8.548 1.00 84.00 90 ALA A O 1
ATOM 681 N N . CYS A 1 91 ? -1.015 -4.639 7.040 1.00 85.25 91 CYS A N 1
ATOM 682 C CA . CYS A 1 91 ? -0.154 -5.352 6.100 1.00 85.25 91 CYS A CA 1
ATOM 683 C C . CYS A 1 91 ? -0.584 -5.130 4.646 1.00 85.25 91 CYS A C 1
ATOM 685 O O . CYS A 1 91 ? -1.723 -4.745 4.362 1.00 85.25 91 CYS A O 1
ATOM 687 N N . VAL A 1 92 ? 0.344 -5.386 3.721 1.00 85.94 92 VAL A N 1
ATOM 688 C CA . VAL A 1 92 ? 0.097 -5.345 2.278 1.00 85.94 92 VAL A CA 1
ATOM 689 C C . VAL A 1 92 ? 0.200 -6.763 1.728 1.00 85.94 92 VAL A C 1
ATOM 691 O O . VAL A 1 92 ? 1.222 -7.433 1.894 1.00 85.94 92 VAL A O 1
ATOM 694 N N . VAL A 1 93 ? -0.864 -7.232 1.079 1.00 85.62 93 VAL A N 1
ATOM 695 C CA . VAL A 1 93 ? -0.964 -8.596 0.550 1.00 85.62 93 VAL A CA 1
ATOM 696 C C . VAL A 1 93 ? -1.187 -8.590 -0.954 1.00 85.62 93 VAL A C 1
ATOM 698 O O . VAL A 1 93 ? -1.895 -7.744 -1.504 1.00 85.62 93 VAL A O 1
ATOM 701 N N . PHE A 1 94 ? -0.597 -9.578 -1.623 1.00 84.81 94 PHE A N 1
ATOM 702 C CA . PHE A 1 94 ? -0.850 -9.808 -3.037 1.00 84.81 94 PHE A CA 1
ATOM 703 C C . PHE A 1 94 ? -2.202 -10.488 -3.226 1.00 84.81 94 PHE A C 1
ATOM 705 O O . PHE A 1 94 ? -2.487 -11.507 -2.591 1.00 84.81 94 PHE A O 1
ATOM 712 N N . LYS A 1 95 ? -2.996 -9.981 -4.168 1.00 79.75 95 LYS A N 1
ATOM 713 C CA . LYS A 1 95 ? -4.234 -10.626 -4.590 1.00 79.75 95 LYS A CA 1
ATOM 714 C C . LYS A 1 95 ? -4.367 -10.607 -6.103 1.00 79.75 95 LYS A C 1
ATOM 716 O O . LYS A 1 95 ? -4.267 -9.571 -6.745 1.00 79.75 95 LYS A O 1
ATOM 721 N N . SER A 1 96 ? -4.607 -11.782 -6.678 1.00 65.56 96 SER A N 1
ATOM 722 C CA . SER A 1 96 ? -4.795 -11.922 -8.124 1.00 65.56 96 SER A CA 1
ATOM 723 C C . SER A 1 96 ? -6.029 -11.148 -8.604 1.00 65.56 96 SER A C 1
ATOM 725 O O . SER A 1 96 ? -7.079 -11.203 -7.955 1.00 65.56 96 SER A O 1
ATOM 727 N N . ARG A 1 97 ? -5.932 -10.506 -9.781 1.00 60.41 97 ARG A N 1
ATOM 728 C CA . ARG A 1 97 ? -7.018 -9.747 -10.442 1.00 60.41 97 ARG A CA 1
ATOM 729 C C . ARG A 1 97 ? -8.344 -10.500 -10.530 1.00 60.41 97 ARG A C 1
ATOM 731 O O . ARG A 1 97 ? -9.395 -9.877 -10.478 1.00 60.41 97 ARG A O 1
ATOM 738 N N . VAL A 1 98 ? -8.306 -11.832 -10.596 1.00 53.28 98 VAL A N 1
ATOM 739 C CA . VAL A 1 98 ? -9.502 -12.694 -10.661 1.00 53.28 98 VAL A CA 1
ATOM 740 C C . VAL A 1 98 ? -10.412 -12.524 -9.430 1.00 53.28 98 VAL A C 1
ATOM 742 O O . VAL A 1 98 ? -11.626 -12.655 -9.540 1.00 53.28 98 VAL A O 1
ATOM 745 N N . PHE A 1 99 ? -9.856 -12.153 -8.272 1.00 49.88 99 PHE A N 1
ATOM 746 C CA . PHE A 1 99 ? -10.620 -11.836 -7.057 1.00 49.88 99 PHE A CA 1
ATOM 747 C C . PHE A 1 99 ? -10.864 -10.332 -6.859 1.00 49.88 99 PHE A C 1
ATOM 749 O O . PHE A 1 99 ? -11.514 -9.944 -5.886 1.00 49.88 99 PHE A O 1
ATOM 756 N N . ASN A 1 100 ? -10.359 -9.487 -7.763 1.00 51.75 100 ASN A N 1
ATOM 757 C CA . ASN A 1 100 ? -10.474 -8.030 -7.704 1.00 51.75 100 ASN A CA 1
ATOM 758 C C . ASN A 1 100 ? -11.669 -7.495 -8.515 1.00 51.75 100 ASN A C 1
ATOM 760 O O . ASN A 1 100 ? -11.730 -6.311 -8.842 1.00 51.75 100 ASN A O 1
ATOM 764 N N . SER A 1 101 ? -12.645 -8.358 -8.821 1.00 53.50 101 SER A N 1
ATOM 765 C CA . SER A 1 101 ? -13.838 -8.025 -9.611 1.00 53.50 101 SER A CA 1
ATOM 766 C C . SER A 1 101 ? -14.612 -6.825 -9.062 1.00 53.50 101 SER A C 1
ATOM 768 O O . SER A 1 101 ? -15.237 -6.104 -9.833 1.00 53.50 101 SER A O 1
ATOM 770 N N . VAL A 1 102 ? -14.538 -6.561 -7.754 1.00 56.28 102 VAL A N 1
ATOM 771 C CA . VAL A 1 102 ? -15.155 -5.389 -7.115 1.00 56.28 102 VAL A CA 1
ATOM 772 C C . VAL A 1 102 ? -14.415 -4.091 -7.463 1.00 56.28 102 VAL A C 1
ATOM 774 O O . VAL A 1 102 ? -15.069 -3.105 -7.792 1.00 56.28 102 VAL A O 1
ATOM 777 N N . ALA A 1 103 ? -13.077 -4.072 -7.441 1.00 53.69 103 ALA A N 1
ATOM 778 C CA . ALA A 1 103 ? -12.309 -2.890 -7.846 1.00 53.69 103 ALA A CA 1
ATOM 779 C C . ALA A 1 103 ? -12.401 -2.653 -9.364 1.00 53.69 103 ALA A C 1
ATOM 781 O O . ALA A 1 103 ? -12.550 -1.511 -9.800 1.00 53.69 103 ALA A O 1
ATOM 782 N N . ASP A 1 104 ? -12.409 -3.732 -10.151 1.00 52.53 104 ASP A N 1
ATOM 783 C CA . ASP A 1 104 ? -12.530 -3.685 -11.613 1.00 52.53 104 ASP A CA 1
ATOM 784 C C . ASP A 1 104 ? -13.932 -3.228 -12.065 1.00 52.53 104 ASP A C 1
ATOM 786 O O . ASP A 1 104 ? -14.075 -2.412 -12.974 1.00 52.53 104 ASP A O 1
ATOM 790 N N . SER A 1 105 ? -14.988 -3.672 -11.368 1.00 56.38 105 SER A N 1
ATOM 791 C CA . SER A 1 105 ? -16.363 -3.201 -11.610 1.00 56.38 105 SER A CA 1
ATOM 792 C C . SER A 1 105 ? -16.550 -1.747 -11.194 1.00 56.38 105 SER A C 1
ATOM 794 O O . SER A 1 105 ? -17.267 -1.002 -11.859 1.00 56.38 105 SER A O 1
ATOM 796 N N . LEU A 1 106 ? -15.882 -1.307 -10.123 1.00 53.91 106 LEU A N 1
ATOM 797 C CA . LEU A 1 106 ? -15.863 0.107 -9.772 1.00 53.91 106 LEU A CA 1
ATOM 798 C C . LEU A 1 106 ? -15.196 0.909 -10.894 1.00 53.91 106 LEU A C 1
ATOM 800 O O . LEU A 1 106 ? -15.778 1.905 -11.320 1.00 53.91 106 LEU A O 1
ATOM 804 N N . ALA A 1 107 ? -14.035 0.483 -11.404 1.00 51.78 107 ALA A N 1
ATOM 805 C CA . ALA A 1 107 ? -13.296 1.189 -12.456 1.00 51.78 107 ALA A CA 1
ATOM 806 C C . ALA A 1 107 ? -14.139 1.498 -13.711 1.00 51.78 107 ALA A C 1
ATOM 808 O O . ALA A 1 107 ? -13.935 2.546 -14.316 1.00 51.78 107 ALA A O 1
ATOM 809 N N . LYS A 1 108 ? -15.119 0.648 -14.043 1.00 55.16 108 LYS A N 1
ATOM 810 C CA . LYS A 1 108 ? -16.019 0.821 -15.198 1.00 55.16 108 LYS A CA 1
ATOM 811 C C . LYS A 1 108 ? -17.203 1.772 -14.967 1.00 55.16 108 LYS A C 1
ATOM 813 O O . LYS A 1 108 ? -17.734 2.293 -15.931 1.00 55.16 108 LYS A O 1
ATOM 818 N N . ASN A 1 109 ? -17.596 2.035 -13.720 1.00 49.59 109 ASN A N 1
ATOM 819 C CA . ASN A 1 109 ? -18.762 2.875 -13.383 1.00 49.59 109 ASN A CA 1
ATOM 820 C C . ASN A 1 109 ? -18.389 4.328 -13.016 1.00 49.59 109 ASN A C 1
ATOM 822 O O . ASN A 1 109 ? -19.099 4.974 -12.251 1.00 49.59 109 ASN A O 1
ATOM 826 N N . GLY A 1 110 ? -17.222 4.810 -13.452 1.00 45.06 110 GLY A N 1
ATOM 827 C CA . GLY A 1 110 ? -16.710 6.146 -13.123 1.00 45.06 110 GLY A CA 1
ATOM 828 C C . GLY A 1 110 ? -16.716 7.158 -14.262 1.00 45.06 110 GLY A C 1
ATOM 829 O O . GLY A 1 110 ? -16.004 8.150 -14.125 1.00 45.06 110 GLY A O 1
ATOM 830 N N . GLU A 1 111 ? -17.427 6.877 -15.354 1.00 40.34 111 GLU A N 1
ATOM 831 C CA . GLU A 1 111 ? -17.708 7.847 -16.421 1.00 40.34 111 GLU A CA 1
ATOM 832 C C . GLU A 1 111 ? -18.963 8.665 -16.101 1.00 40.34 111 GLU A C 1
ATOM 834 O O . GLU A 1 111 ? -19.953 8.061 -15.620 1.00 40.34 111 GLU A O 1
#

Secondary structure (DSSP, 8-state):
-EEEEEETTEEEEEEE----S--HHHHHHHHHHHHHHHHHH-GGGTTS-EEEEES-HHHHHHHTT---S-GGGHHHHHHHHHHHHHSTTEEEEE--GGG-HHHHHHHHT--

Foldseek 3Di:
DWWFKDFPNDTPDIDDDDPDDDDPVVVQLVVLLVVLVVQLVDPVQLQTAIETEDQDPLLLCLLVPNDDPDPPCVVSSVSSNVSVVSSVRYHYDYDHVVVVVVRVVVVVPPD

InterPro domains:
  IPR002156 Ribonuclease H domain [PF13456] (7-109)
  IPR012337 Ribonuclease H-like superfamily [SSF53098] (6-110)
  IPR036397 Ribonuclease H superfamily [G3DSA:3.30.420.10] (3-111)
  IPR044730 Ribonuclease H-like domain, plant type [cd06222] (4-108)
  IPR053151 Ribonuclease H-like [PTHR47723] (6-108)